Protein AF-A0A1H8TJB5-F1 (afdb_monomer)

Sequence (71 aa):
MNKKPGTSKDAADKLVKNIRRKTRQTYSAEEKIRIVLAGLRGEESISALCRREGISDSLYYTWSKEFLEAG

Organism: NCBI:txid569882

InterPro domains:
  IPR002514 Transposase IS3/IS911family [PF01527] (22-68)
  IPR010921 Trp repressor/replication initiator [SSF48295] (17-71)
  IPR036388 Winged helix-like DNA-binding domain superfamily [G3DSA:1.10.10.10] (7-71)

Mean predicted aligned error: 8.41 Å

Nearest PDB structures (foldseek):
  2cob-assembly1_A  TM=7.316E-01  e=9.900E-01  Homo sapiens

Foldseek 3Di:
DDDDPPPVVVVVVVVVVVVCVVPPDDDDPVRLVVLLVVCVVVPDHNVVSCVVSVHDSVVSVVSNVVVVVVD

Radius of gyration: 19.13 Å; Cα contacts (8 Å, |Δi|>4): 25; chains: 1; bounding box: 54×23×44 Å

pLDDT: mean 87.47, std 12.73, range [41.66, 96.81]

Solvent-accessible surface area (backbone atoms only — not comparable to full-atom values): 4344 Å² total; per-residue (Å²): 135,84,81,69,79,67,61,65,57,53,52,50,52,53,49,52,52,50,49,54,63,72,68,51,85,81,76,54,72,67,56,52,50,54,53,40,53,52,49,74,68,55,86,56,57,60,67,57,51,20,61,76,73,73,49,52,60,69,57,51,53,52,50,43,48,53,54,62,70,75,100

Structure (mmCIF, N/CA/C/O backbone):
data_AF-A0A1H8TJB5-F1
#
_entry.id   AF-A0A1H8TJB5-F1
#
loop_
_atom_site.group_PDB
_atom_site.id
_atom_site.type_symbol
_atom_site.label_atom_id
_atom_site.label_alt_id
_atom_site.label_comp_id
_atom_site.label_asym_id
_atom_site.label_entity_id
_atom_site.label_seq_id
_atom_site.pdbx_PDB_ins_code
_atom_site.Cartn_x
_atom_site.Cartn_y
_atom_site.Cartn_z
_atom_site.occupancy
_atom_site.B_iso_or_equiv
_atom_site.auth_seq_id
_atom_site.auth_comp_id
_atom_site.auth_asym_id
_atom_site.auth_atom_id
_atom_site.pdbx_PDB_model_num
ATOM 1 N N . MET A 1 1 ? -41.935 6.623 29.595 1.00 41.66 1 MET A N 1
ATOM 2 C CA . MET A 1 1 ? -40.479 6.844 29.414 1.00 41.66 1 MET A CA 1
ATOM 3 C C . MET A 1 1 ? -40.112 6.488 27.976 1.00 41.66 1 MET A C 1
ATOM 5 O O . MET A 1 1 ? -40.121 5.315 27.634 1.00 41.66 1 MET A O 1
ATOM 9 N N . ASN A 1 2 ? -39.888 7.482 27.112 1.00 53.03 2 ASN A N 1
ATOM 10 C CA . ASN A 1 2 ? -39.722 7.274 25.667 1.00 53.03 2 ASN A CA 1
ATOM 11 C C . ASN A 1 2 ? -38.231 7.071 25.325 1.00 53.03 2 ASN A C 1
ATOM 13 O O . ASN A 1 2 ? -37.463 8.035 25.336 1.00 53.03 2 ASN A O 1
ATOM 17 N N . LYS A 1 3 ? -37.789 5.831 25.064 1.00 54.31 3 LYS A N 1
ATOM 18 C CA . LYS A 1 3 ? -36.413 5.568 24.602 1.00 54.31 3 LYS A CA 1
ATOM 19 C C . LYS A 1 3 ? -36.279 6.051 23.155 1.00 54.31 3 LYS A C 1
ATOM 21 O O . LYS A 1 3 ? -36.849 5.463 22.243 1.00 54.31 3 LYS A O 1
ATOM 26 N N . LYS A 1 4 ? -35.540 7.147 22.958 1.00 54.50 4 LYS A N 1
ATOM 27 C CA . LYS A 1 4 ? -35.234 7.710 21.636 1.00 54.50 4 LYS A CA 1
ATOM 28 C C . LYS A 1 4 ? -34.455 6.674 20.801 1.00 54.50 4 LYS A C 1
ATOM 30 O O . LYS A 1 4 ? -33.417 6.211 21.268 1.00 54.50 4 LYS A O 1
ATOM 35 N N . PRO A 1 5 ? -34.875 6.362 19.564 1.00 56.56 5 PRO A N 1
ATOM 36 C CA . PRO A 1 5 ? -34.247 5.332 18.725 1.00 56.56 5 PRO A CA 1
ATOM 37 C C . PRO A 1 5 ? -32.845 5.703 18.189 1.00 56.56 5 PRO A C 1
ATOM 39 O O . PRO A 1 5 ? -32.201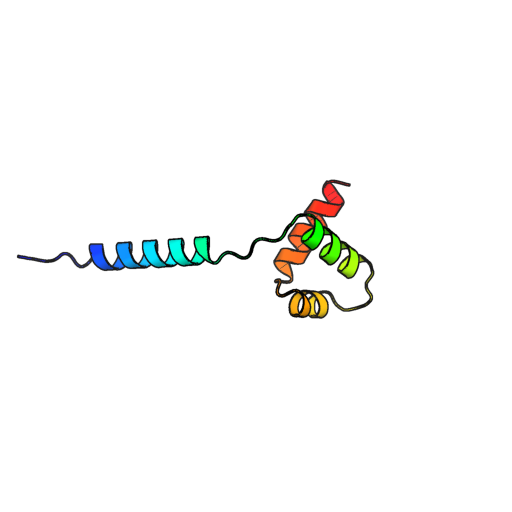 4.890 17.531 1.00 56.56 5 PRO A O 1
ATOM 42 N N . GLY A 1 6 ? -32.344 6.915 18.462 1.00 58.09 6 GLY A N 1
ATOM 43 C CA . GLY A 1 6 ? -31.070 7.417 17.927 1.00 58.09 6 GLY A CA 1
ATOM 44 C C . GLY A 1 6 ? -29.805 6.914 18.634 1.00 58.09 6 GLY A C 1
ATOM 45 O O . GLY A 1 6 ? -28.740 6.896 18.024 1.00 58.09 6 GLY A O 1
ATOM 46 N N . THR A 1 7 ? -29.888 6.470 19.892 1.00 62.16 7 THR A N 1
ATOM 47 C CA . THR A 1 7 ? -28.701 6.061 20.670 1.00 62.16 7 THR A CA 1
ATOM 48 C C . THR A 1 7 ? -28.163 4.686 20.272 1.00 62.16 7 THR A C 1
ATOM 50 O O . THR A 1 7 ? -26.954 4.470 20.297 1.00 62.16 7 THR A O 1
ATOM 53 N N . SER A 1 8 ? -29.031 3.761 19.852 1.00 72.62 8 SER A N 1
ATOM 54 C CA . SER A 1 8 ? -28.632 2.395 19.483 1.00 72.62 8 SER A CA 1
ATOM 55 C C . SER A 1 8 ? -27.890 2.325 18.145 1.00 72.62 8 SER A C 1
ATOM 57 O O . SER A 1 8 ? -26.950 1.545 18.009 1.00 72.62 8 SER A O 1
ATOM 59 N N . LYS A 1 9 ? -28.268 3.159 17.164 1.00 81.75 9 LYS A N 1
ATOM 60 C CA . LYS A 1 9 ? -27.621 3.181 15.841 1.00 81.75 9 LYS A CA 1
ATOM 61 C C . LYS A 1 9 ? -26.222 3.802 15.892 1.00 81.75 9 LYS A C 1
ATOM 63 O O . LYS A 1 9 ? -25.301 3.262 15.291 1.00 81.75 9 LYS A O 1
ATOM 68 N N . ASP A 1 10 ? -26.052 4.884 16.653 1.00 84.81 10 ASP A N 1
ATOM 69 C CA . ASP A 1 10 ? -24.749 5.539 16.840 1.00 84.81 10 ASP A CA 1
ATOM 70 C C . ASP A 1 10 ? -23.756 4.640 17.600 1.00 84.81 10 ASP A C 1
ATOM 72 O O . 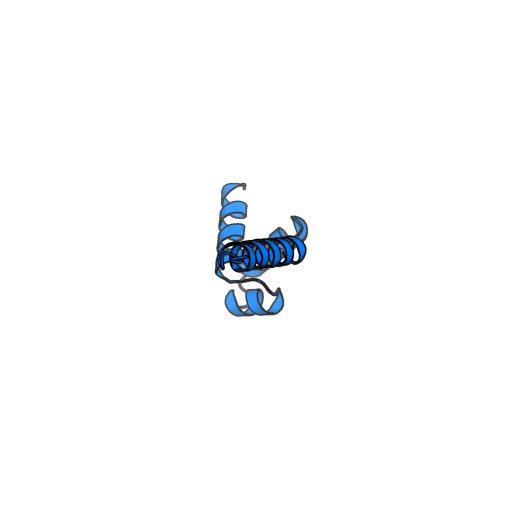ASP A 1 10 ? -22.590 4.524 17.219 1.00 84.81 10 ASP A O 1
ATOM 76 N N . ALA A 1 11 ? -24.234 3.926 18.627 1.00 86.38 11 ALA A N 1
ATOM 77 C CA . ALA A 1 11 ? -23.426 2.951 19.356 1.00 86.38 11 ALA A CA 1
ATOM 78 C C . ALA A 1 11 ? -22.955 1.795 18.454 1.00 86.38 11 ALA A C 1
ATOM 80 O O . ALA A 1 11 ? -21.788 1.404 18.515 1.00 86.38 11 ALA A O 1
ATOM 81 N N . ALA A 1 12 ? -23.836 1.286 17.585 1.00 88.12 12 ALA A N 1
ATOM 82 C CA . ALA A 1 12 ? -23.489 0.248 16.618 1.00 88.12 12 ALA A CA 1
ATOM 83 C C . ALA A 1 12 ? -22.462 0.741 15.580 1.00 88.12 12 ALA A C 1
ATOM 85 O O . ALA A 1 12 ? -21.481 0.047 15.319 1.00 88.12 12 ALA A O 1
ATOM 86 N N . ASP A 1 13 ? -22.628 1.952 15.038 1.00 90.44 13 ASP A N 1
ATOM 87 C CA . ASP A 1 13 ? -21.687 2.529 14.066 1.00 90.44 13 ASP A CA 1
ATOM 88 C C . ASP A 1 13 ? -20.289 2.740 14.676 1.00 90.44 13 ASP A C 1
ATOM 90 O O . ASP A 1 13 ? -19.272 2.360 14.086 1.00 90.44 13 ASP A O 1
ATOM 94 N N . LYS A 1 14 ? -20.229 3.254 15.913 1.00 91.00 14 LYS A N 1
ATOM 95 C CA . LYS A 1 14 ? -18.979 3.383 16.681 1.00 91.00 14 LYS A CA 1
ATOM 96 C C . LYS A 1 14 ? -18.310 2.034 16.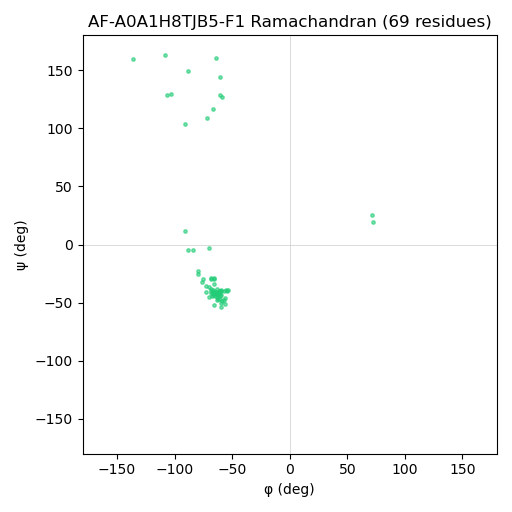919 1.00 91.00 14 LYS A C 1
ATOM 98 O O . LYS A 1 14 ? -17.090 1.926 16.774 1.00 91.00 14 LYS A O 1
ATOM 103 N N . LEU A 1 15 ? -19.084 1.003 17.257 1.00 90.44 15 LEU A N 1
ATOM 104 C CA . LEU A 1 15 ? -18.558 -0.346 17.451 1.00 90.44 15 LEU A CA 1
ATOM 105 C C . LEU A 1 15 ? -17.957 -0.899 16.151 1.00 90.44 15 LEU A C 1
ATOM 107 O O . LEU A 1 15 ? -16.815 -1.354 16.163 1.00 90.44 15 LEU A O 1
ATOM 111 N N . VAL A 1 16 ? -18.668 -0.789 15.025 1.00 90.69 16 VAL A N 1
ATOM 112 C CA . VAL A 1 16 ? -18.182 -1.245 13.710 1.00 90.69 16 VAL A CA 1
ATOM 113 C C . VAL A 1 16 ? -1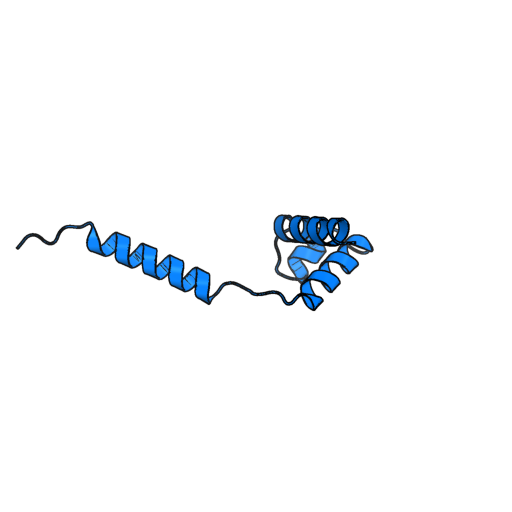6.906 -0.507 13.301 1.00 90.69 16 VAL A C 1
ATOM 115 O O . VAL A 1 16 ? -15.943 -1.143 12.867 1.00 90.69 16 VAL A O 1
ATOM 118 N N . LYS A 1 17 ? -16.845 0.819 13.480 1.00 90.50 17 LYS A N 1
ATOM 119 C CA . LYS A 1 17 ? -15.628 1.610 13.219 1.00 90.50 17 LYS A CA 1
ATOM 120 C C . LYS A 1 17 ? -14.450 1.152 14.077 1.00 90.50 17 LYS A C 1
ATOM 122 O O . LYS A 1 17 ? -13.343 1.006 13.560 1.00 90.50 17 LYS A O 1
ATOM 127 N N . ASN A 1 18 ? -14.683 0.886 15.361 1.00 90.00 18 ASN A N 1
ATOM 128 C CA . ASN A 1 18 ? -13.645 0.395 16.264 1.00 90.00 18 ASN A CA 1
ATOM 129 C C . ASN A 1 18 ? -13.159 -1.006 15.882 1.00 90.00 18 ASN A C 1
ATOM 131 O O . ASN A 1 18 ? -11.951 -1.238 15.895 1.00 90.00 18 ASN A O 1
ATOM 135 N N . ILE A 1 19 ? -14.06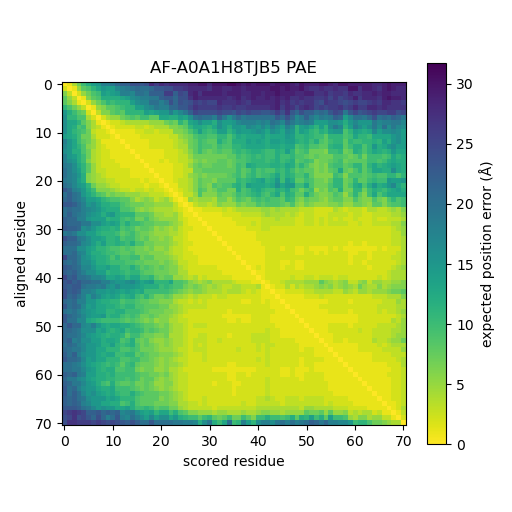5 -1.913 15.501 1.00 88.94 19 ILE A N 1
ATOM 136 C CA . ILE A 1 19 ? -13.707 -3.249 15.008 1.00 88.94 19 ILE A CA 1
ATOM 137 C C . ILE A 1 19 ? -12.832 -3.113 13.762 1.00 88.94 19 ILE A C 1
ATOM 139 O O . ILE A 1 19 ? -11.705 -3.593 13.774 1.00 88.94 19 ILE A O 1
ATOM 143 N N . ARG A 1 20 ? -13.282 -2.363 12.747 1.00 87.25 20 ARG A N 1
ATOM 144 C CA . ARG A 1 20 ? -12.522 -2.130 11.505 1.00 87.25 20 ARG A CA 1
ATOM 145 C C . ARG A 1 20 ? -11.135 -1.546 11.753 1.00 87.25 20 ARG A C 1
ATOM 147 O O . ARG A 1 20 ? -10.184 -1.915 11.076 1.00 87.25 20 ARG A O 1
ATOM 154 N N . ARG A 1 21 ? -11.011 -0.626 12.714 1.00 87.44 21 ARG A N 1
ATOM 155 C CA . ARG A 1 21 ? -9.723 -0.030 13.085 1.00 87.44 21 ARG A CA 1
ATOM 156 C C . ARG A 1 21 ? -8.803 -1.046 13.761 1.00 87.44 21 ARG A C 1
ATOM 158 O O . ARG A 1 21 ? -7.615 -1.048 13.463 1.00 87.44 21 ARG A O 1
ATOM 165 N N . LYS A 1 22 ? -9.340 -1.880 14.658 1.00 84.56 22 LYS A N 1
ATOM 166 C CA . LYS A 1 22 ? -8.578 -2.919 15.369 1.00 84.56 22 LYS A CA 1
ATOM 167 C C . LYS A 1 22 ? -8.159 -4.070 14.458 1.00 84.56 22 LYS A C 1
ATOM 169 O O . LYS A 1 22 ? -7.063 -4.581 14.622 1.00 84.56 22 LYS A O 1
ATOM 174 N N . THR A 1 23 ? -9.003 -4.456 13.505 1.00 81.31 23 THR A N 1
ATOM 175 C CA . THR A 1 23 ? -8.724 -5.531 12.539 1.00 81.31 23 THR A CA 1
ATOM 176 C C . THR A 1 23 ? -8.061 -5.017 11.262 1.00 81.31 23 THR A C 1
ATOM 178 O O . THR A 1 23 ? -8.009 -5.737 10.267 1.00 81.31 23 THR A O 1
ATOM 181 N N . ARG A 1 24 ? -7.603 -3.758 11.236 1.00 81.62 24 ARG A N 1
ATOM 182 C CA . ARG A 1 24 ? -6.919 -3.195 10.073 1.00 81.62 24 ARG A CA 1
ATOM 183 C C . ARG A 1 24 ? -5.587 -3.912 9.898 1.00 81.62 24 ARG A C 1
ATOM 185 O O . ARG A 1 24 ? -4.709 -3.768 10.744 1.00 81.62 24 ARG A O 1
ATOM 192 N N . GLN A 1 25 ? -5.434 -4.610 8.779 1.00 80.31 25 GLN A N 1
ATOM 193 C CA . GLN A 1 25 ? -4.161 -5.210 8.407 1.00 80.31 25 GLN A CA 1
ATOM 194 C C . GLN A 1 25 ? -3.092 -4.118 8.296 1.00 80.31 25 GLN A C 1
ATOM 196 O O . GLN A 1 25 ? -3.287 -3.099 7.625 1.00 80.31 25 GLN A O 1
ATOM 201 N N . THR A 1 26 ? -1.976 -4.309 8.991 1.00 85.44 26 THR A N 1
ATOM 202 C CA . THR A 1 26 ? -0.810 -3.429 8.921 1.00 85.44 26 THR A CA 1
ATOM 203 C C . THR A 1 26 ? 0.289 -4.133 8.149 1.00 85.44 26 THR A C 1
ATOM 205 O O . THR A 1 26 ? 0.639 -5.255 8.493 1.00 85.44 26 THR A O 1
ATOM 208 N N . TYR A 1 27 ? 0.836 -3.456 7.145 1.00 89.81 27 TYR A N 1
ATOM 209 C CA . TYR A 1 27 ? 1.981 -3.930 6.374 1.00 89.81 27 TYR A CA 1
ATOM 210 C C . TYR A 1 27 ? 3.224 -3.174 6.828 1.00 89.81 27 TYR A C 1
ATOM 212 O O . TYR A 1 27 ? 3.200 -1.937 6.889 1.00 89.81 27 TYR A O 1
ATOM 220 N N . SER A 1 28 ? 4.289 -3.905 7.145 1.00 91.62 28 SER A N 1
ATOM 221 C CA . SER A 1 28 ? 5.604 -3.314 7.395 1.00 91.62 28 SER A CA 1
ATOM 222 C C . SER A 1 28 ? 6.152 -2.642 6.130 1.00 91.62 28 SER A C 1
ATOM 224 O O . SER A 1 28 ? 5.719 -2.930 5.012 1.00 91.62 28 SER A O 1
ATOM 226 N N . ALA A 1 29 ? 7.115 -1.732 6.290 1.00 90.69 29 ALA A N 1
ATOM 227 C CA . ALA A 1 29 ? 7.786 -1.117 5.144 1.00 90.69 29 ALA A CA 1
ATOM 228 C C . ALA A 1 29 ? 8.480 -2.174 4.263 1.00 90.69 29 ALA A C 1
ATOM 230 O O . ALA A 1 29 ? 8.382 -2.109 3.042 1.00 90.69 29 ALA A O 1
ATOM 231 N N . GLU A 1 30 ? 9.098 -3.189 4.873 1.00 91.44 30 GLU A N 1
ATOM 232 C CA . GLU A 1 30 ? 9.755 -4.293 4.164 1.00 91.44 30 GLU A CA 1
ATOM 233 C C . GLU A 1 30 ? 8.780 -5.128 3.326 1.00 91.44 30 GLU A C 1
ATOM 235 O O . GLU A 1 30 ? 9.085 -5.463 2.182 1.00 91.44 30 GLU A O 1
ATOM 240 N N . GLU A 1 31 ? 7.595 -5.447 3.858 1.00 93.75 31 GLU A N 1
ATOM 241 C CA . GLU A 1 31 ? 6.555 -6.152 3.098 1.00 93.75 31 GLU A CA 1
ATOM 242 C C . GLU A 1 31 ? 6.081 -5.327 1.905 1.00 93.75 31 GLU A C 1
ATOM 244 O O . GLU A 1 31 ? 6.029 -5.843 0.790 1.00 93.75 31 GLU A O 1
ATOM 249 N N . LYS A 1 32 ? 5.794 -4.036 2.117 1.00 94.19 32 LYS A N 1
ATOM 250 C CA . LYS A 1 32 ? 5.379 -3.135 1.034 1.00 94.19 32 LYS A CA 1
ATOM 251 C C . LYS A 1 32 ? 6.422 -3.089 -0.079 1.00 94.19 32 LYS A C 1
ATOM 253 O O . LYS A 1 32 ? 6.071 -3.251 -1.245 1.00 94.19 32 LYS A O 1
ATOM 258 N N . ILE A 1 33 ? 7.697 -2.920 0.280 1.00 93.88 33 ILE A N 1
ATOM 259 C CA . ILE A 1 33 ? 8.803 -2.865 -0.681 1.00 93.88 33 ILE A CA 1
ATOM 260 C C . ILE A 1 33 ? 8.934 -4.198 -1.428 1.00 93.88 33 ILE A C 1
ATOM 262 O O . ILE A 1 33 ? 9.026 -4.188 -2.654 1.00 93.88 33 ILE A O 1
ATOM 266 N N . ARG A 1 34 ? 8.874 -5.349 -0.738 1.00 95.75 34 ARG A N 1
ATOM 267 C CA . ARG A 1 34 ? 8.911 -6.670 -1.397 1.00 95.75 34 ARG A CA 1
ATOM 268 C C . ARG A 1 34 ? 7.813 -6.824 -2.445 1.00 95.75 34 ARG A C 1
ATOM 270 O O . ARG A 1 34 ? 8.098 -7.277 -3.551 1.00 95.75 34 ARG A O 1
ATOM 277 N N . ILE A 1 35 ? 6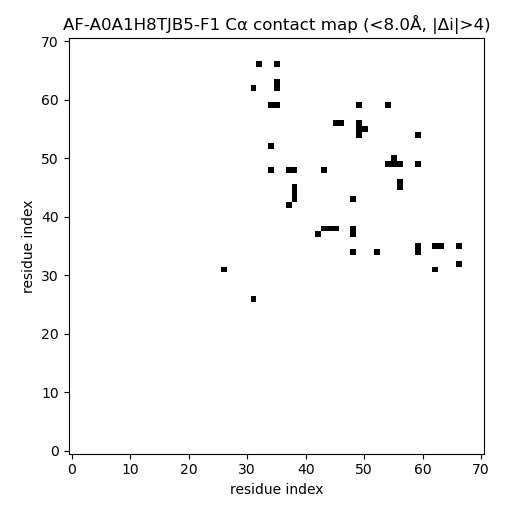.582 -6.444 -2.107 1.00 95.69 35 ILE A N 1
ATOM 278 C CA . ILE A 1 35 ? 5.432 -6.580 -3.006 1.00 95.69 35 ILE A CA 1
ATOM 279 C C . ILE A 1 35 ? 5.573 -5.645 -4.215 1.00 95.69 35 ILE A C 1
ATOM 281 O O . ILE A 1 35 ? 5.373 -6.081 -5.348 1.00 95.69 35 ILE A O 1
ATOM 285 N N . VAL A 1 36 ? 5.968 -4.384 -4.006 1.00 95.50 36 VAL A N 1
ATOM 286 C CA . VAL A 1 36 ? 6.197 -3.433 -5.109 1.00 95.50 36 VAL A CA 1
ATOM 287 C C . VAL A 1 36 ? 7.292 -3.941 -6.049 1.00 95.50 36 VAL A C 1
ATOM 289 O O . VAL A 1 36 ? 7.086 -3.982 -7.259 1.00 95.50 36 VAL A O 1
ATOM 292 N N . LEU A 1 37 ? 8.425 -4.408 -5.515 1.00 95.56 37 LEU A N 1
ATOM 293 C CA . LEU A 1 37 ? 9.518 -4.945 -6.331 1.00 95.56 37 LEU A CA 1
ATOM 294 C C . LEU A 1 37 ? 9.108 -6.196 -7.121 1.00 95.56 37 LEU A C 1
ATOM 296 O O . LEU A 1 37 ? 9.520 -6.349 -8.270 1.00 95.56 37 LEU A O 1
ATOM 300 N N . ALA A 1 38 ? 8.293 -7.079 -6.536 1.00 95.88 38 ALA A N 1
ATOM 301 C CA . ALA A 1 38 ? 7.758 -8.243 -7.240 1.00 95.88 38 ALA A CA 1
ATOM 302 C C . ALA A 1 38 ? 6.855 -7.833 -8.416 1.00 95.88 38 ALA A C 1
ATOM 304 O O . 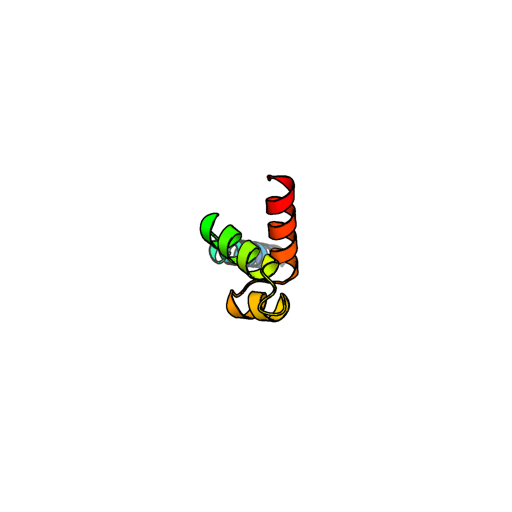ALA A 1 38 ? 6.976 -8.390 -9.505 1.00 95.88 38 ALA A O 1
ATOM 305 N N . GLY A 1 39 ? 6.004 -6.821 -8.228 1.00 95.44 39 GLY A N 1
ATOM 306 C CA . GLY A 1 39 ? 5.148 -6.305 -9.295 1.00 95.44 39 GLY A CA 1
ATOM 307 C C . GLY A 1 39 ? 5.926 -5.598 -10.409 1.00 95.44 39 GLY A C 1
ATOM 308 O O . GLY A 1 39 ? 5.629 -5.804 -11.583 1.00 95.44 39 GLY A O 1
ATOM 309 N N . LEU A 1 40 ? 6.974 -4.838 -10.066 1.00 93.50 40 LEU A N 1
ATOM 310 C CA . LEU A 1 40 ? 7.867 -4.204 -11.048 1.00 93.50 40 LEU A CA 1
ATOM 311 C C . LEU A 1 40 ? 8.678 -5.219 -11.863 1.00 93.50 40 LEU A C 1
ATOM 313 O O . LEU A 1 40 ? 9.019 -4.950 -13.012 1.00 93.50 40 LEU A O 1
ATOM 317 N N . ARG A 1 41 ? 8.974 -6.389 -11.285 1.00 95.19 41 ARG A N 1
ATOM 318 C CA . ARG A 1 41 ? 9.668 -7.479 -11.980 1.00 95.19 41 ARG A CA 1
ATOM 319 C C . ARG A 1 41 ? 8.836 -8.073 -13.123 1.00 95.19 41 ARG A C 1
ATOM 321 O O . ARG A 1 41 ? 9.410 -8.551 -14.095 1.00 95.19 41 ARG A O 1
ATOM 328 N N . GLY A 1 42 ? 7.506 -8.039 -13.011 1.00 93.25 42 GLY A N 1
ATOM 329 C CA . GLY A 1 42 ? 6.592 -8.449 -14.081 1.00 93.25 42 GLY A CA 1
ATOM 330 C C . GLY A 1 42 ? 6.518 -9.958 -14.348 1.00 93.25 42 GLY A C 1
ATOM 331 O O . GLY A 1 42 ? 6.082 -10.350 -15.425 1.00 93.25 42 GLY A O 1
ATOM 332 N N . GLU A 1 43 ? 6.931 -10.807 -13.399 1.00 92.19 43 GLU A N 1
ATOM 333 C CA . GLU A 1 43 ? 6.863 -12.278 -13.537 1.00 92.19 43 GLU A CA 1
ATOM 334 C C . GLU A 1 43 ? 5.423 -12.816 -13.537 1.00 92.19 43 GLU A C 1
ATOM 336 O O . GLU A 1 43 ? 5.130 -13.838 -14.154 1.00 92.19 43 GLU A O 1
ATOM 341 N N . GLU A 1 44 ? 4.509 -12.115 -12.868 1.00 93.94 44 GLU A N 1
ATOM 342 C CA . GLU A 1 44 ? 3.082 -12.417 -12.839 1.00 93.94 44 GLU A CA 1
ATOM 343 C C . GLU A 1 44 ? 2.261 -11.132 -12.995 1.00 93.94 44 GLU A C 1
ATOM 345 O O . GLU A 1 44 ? 2.739 -10.024 -12.744 1.00 93.94 44 GLU A O 1
ATOM 350 N N . SER A 1 45 ? 0.998 -11.263 -13.408 1.00 95.81 45 SER A N 1
ATOM 351 C CA . SER A 1 45 ? 0.096 -10.108 -13.467 1.00 95.81 45 SER A CA 1
ATOM 352 C C . SER A 1 45 ? -0.093 -9.489 -12.078 1.00 95.81 45 SER A C 1
ATOM 354 O O . SER A 1 45 ? -0.229 -10.221 -11.096 1.00 95.81 45 SER A O 1
ATOM 356 N N . ILE A 1 46 ? -0.217 -8.160 -12.001 1.00 96.12 46 ILE A N 1
ATOM 357 C CA . ILE A 1 46 ? -0.436 -7.444 -10.732 1.00 96.12 46 ILE A CA 1
ATOM 358 C C . ILE A 1 46 ? -1.636 -8.000 -9.956 1.00 96.12 46 ILE A C 1
ATOM 360 O O . ILE A 1 46 ? -1.553 -8.164 -8.743 1.00 96.12 46 ILE A O 1
ATOM 364 N N . SER A 1 47 ? -2.724 -8.371 -10.635 1.00 95.75 47 SER A N 1
ATOM 365 C CA . SER A 1 47 ? -3.898 -8.949 -9.972 1.00 95.75 47 SER A CA 1
ATOM 366 C C . SER A 1 47 ? -3.643 -10.346 -9.384 1.00 95.75 47 SER A C 1
ATOM 368 O O . SER A 1 47 ? -4.265 -10.707 -8.387 1.00 95.75 47 SER A O 1
ATOM 370 N N . ALA A 1 48 ? -2.745 -11.148 -9.970 1.00 96.81 48 ALA A N 1
ATOM 371 C CA . ALA A 1 48 ? -2.342 -12.437 -9.395 1.00 96.81 48 ALA A CA 1
ATOM 372 C C . ALA A 1 48 ? -1.500 -12.226 -8.128 1.00 96.81 48 ALA A C 1
ATOM 374 O O . ALA A 1 48 ? -1.822 -12.795 -7.081 1.00 96.81 48 ALA A O 1
ATOM 375 N N . LEU A 1 49 ? -0.541 -11.298 -8.197 1.00 96.75 49 LEU A N 1
ATOM 376 C CA . LEU A 1 49 ? 0.289 -10.905 -7.063 1.00 96.75 49 LEU A CA 1
ATOM 377 C C . LEU A 1 49 ? -0.572 -10.369 -5.914 1.00 96.75 49 LEU A C 1
ATOM 379 O O . LEU A 1 49 ? -0.456 -10.825 -4.781 1.00 96.75 49 LEU A O 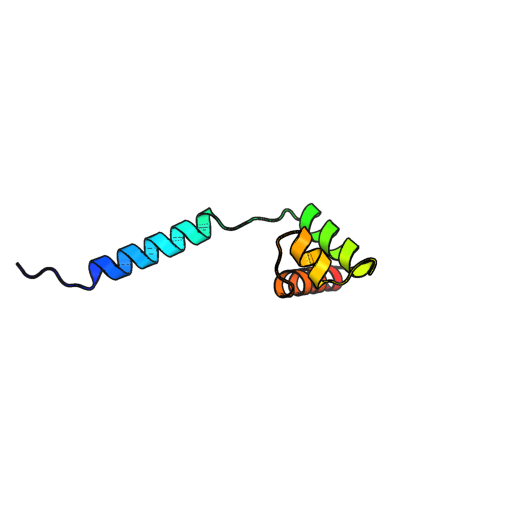1
ATOM 383 N N . CYS A 1 50 ? -1.499 -9.454 -6.206 1.00 95.75 50 CYS A N 1
ATOM 384 C CA . CYS A 1 50 ? -2.376 -8.861 -5.198 1.00 95.75 50 CYS A CA 1
ATOM 385 C C . CYS A 1 50 ? -3.243 -9.915 -4.492 1.00 95.75 50 CYS A C 1
ATOM 387 O O . CYS A 1 50 ? -3.379 -9.879 -3.269 1.00 95.75 50 CYS A O 1
ATOM 389 N N . ARG A 1 51 ? -3.761 -10.909 -5.229 1.00 96.06 51 ARG A N 1
ATOM 390 C CA . ARG A 1 51 ? -4.512 -12.034 -4.643 1.00 96.06 51 ARG A CA 1
ATOM 391 C C . ARG A 1 51 ? -3.652 -12.903 -3.730 1.00 96.06 51 ARG A C 1
ATOM 393 O O . ARG A 1 51 ? -4.143 -13.310 -2.681 1.00 96.06 51 ARG A O 1
ATOM 400 N N . ARG A 1 52 ? -2.400 -13.185 -4.111 1.00 94.88 52 ARG A N 1
ATOM 401 C CA . ARG A 1 52 ? -1.467 -13.990 -3.303 1.00 94.88 52 ARG A CA 1
ATOM 402 C C . ARG A 1 52 ? -1.085 -13.285 -2.006 1.00 94.88 52 ARG A C 1
ATOM 404 O O . ARG A 1 52 ? -1.071 -13.910 -0.952 1.00 94.88 52 ARG A O 1
ATOM 411 N N . GLU A 1 53 ? -0.805 -11.989 -2.092 1.00 93.25 53 GLU A N 1
ATOM 412 C CA . GLU A 1 53 ? -0.361 -11.169 -0.959 1.00 93.25 53 GLU A CA 1
ATOM 413 C C . GLU A 1 53 ? -1.536 -10.649 -0.104 1.00 93.25 53 GLU A C 1
ATOM 415 O O . GLU A 1 53 ? -1.326 -10.026 0.935 1.00 93.25 53 GLU A O 1
ATOM 420 N N . GLY A 1 54 ? -2.786 -10.894 -0.519 1.00 93.25 54 GLY A N 1
ATOM 421 C CA . GLY A 1 54 ? -3.984 -10.475 0.215 1.00 93.25 54 GLY A CA 1
ATOM 422 C C . GLY A 1 54 ? -4.241 -8.964 0.186 1.00 93.25 54 GLY A C 1
ATOM 423 O O . GLY A 1 54 ? -4.890 -8.428 1.088 1.00 93.25 54 GLY A O 1
ATOM 424 N N . ILE A 1 55 ? -3.745 -8.270 -0.840 1.00 94.62 55 ILE A N 1
ATOM 425 C CA . ILE A 1 55 ? -3.929 -6.828 -1.037 1.00 94.62 55 ILE A CA 1
ATOM 426 C C . ILE A 1 55 ? -4.886 -6.541 -2.193 1.00 94.62 55 ILE A C 1
ATOM 428 O O . ILE A 1 55 ? -5.170 -7.395 -3.029 1.00 94.62 55 ILE A O 1
ATOM 432 N N . SER A 1 56 ? -5.391 -5.311 -2.251 1.00 94.50 56 SER A N 1
ATOM 433 C CA . SER A 1 56 ? -6.117 -4.830 -3.423 1.00 94.50 56 SER A CA 1
ATOM 434 C C . SER A 1 56 ? -5.167 -4.214 -4.447 1.00 94.50 56 SER A C 1
ATOM 436 O O . SER A 1 56 ? -4.182 -3.569 -4.084 1.00 94.50 56 SER A O 1
ATOM 438 N N . ASP A 1 57 ? -5.525 -4.318 -5.725 1.00 96.06 57 ASP A N 1
ATOM 439 C CA . ASP A 1 57 ? -4.786 -3.708 -6.835 1.00 96.06 57 ASP A CA 1
ATOM 440 C C . ASP A 1 57 ? -4.605 -2.192 -6.620 1.00 96.06 57 ASP A C 1
ATOM 442 O O . ASP A 1 57 ? -3.523 -1.648 -6.827 1.00 96.06 57 ASP A O 1
ATOM 446 N N . SER A 1 58 ? -5.630 -1.496 -6.110 1.00 96.00 58 SER A N 1
ATOM 447 C CA . SER A 1 58 ? -5.529 -0.067 -5.777 1.00 96.00 58 SER A CA 1
ATOM 448 C C . SER A 1 58 ? -4.451 0.221 -4.728 1.00 96.00 58 SER A C 1
ATOM 450 O O . SER A 1 58 ? -3.734 1.209 -4.856 1.00 96.00 58 SER A O 1
ATOM 452 N N . LEU A 1 59 ? -4.320 -0.638 -3.710 1.00 94.81 59 LEU A N 1
ATOM 453 C CA . LEU A 1 59 ? -3.310 -0.485 -2.663 1.00 94.81 59 LEU A CA 1
ATOM 454 C C . LEU A 1 59 ? -1.899 -0.703 -3.219 1.00 94.81 59 LEU A C 1
ATOM 456 O O . LEU A 1 59 ? -0.998 0.065 -2.886 1.00 94.81 59 LEU A O 1
ATOM 460 N N . TYR A 1 60 ? -1.731 -1.690 -4.107 1.00 96.38 60 TYR A N 1
ATOM 461 C CA . TYR A 1 60 ? -0.481 -1.897 -4.837 1.00 96.38 60 TYR A CA 1
ATOM 462 C C . TYR A 1 60 ? -0.069 -0.637 -5.602 1.00 96.38 60 TYR A C 1
ATOM 464 O O . TYR A 1 60 ? 1.055 -0.169 -5.443 1.00 96.38 60 TYR A O 1
ATOM 472 N N . TYR A 1 61 ? -0.972 -0.048 -6.391 1.00 96.31 61 TYR A N 1
ATOM 473 C CA . TYR A 1 61 ? -0.635 1.139 -7.180 1.00 96.31 61 TYR A CA 1
ATOM 474 C C . TYR A 1 61 ? -0.328 2.361 -6.310 1.00 96.31 61 TYR A C 1
ATOM 476 O O . TYR A 1 61 ? 0.557 3.139 -6.663 1.00 96.31 61 TYR A O 1
ATOM 484 N N . THR A 1 62 ? -0.993 2.520 -5.159 1.00 95.31 62 THR A N 1
ATOM 485 C CA . THR A 1 62 ? -0.623 3.555 -4.181 1.00 95.31 62 THR A CA 1
ATOM 486 C C . THR A 1 62 ? 0.809 3.363 -3.691 1.00 95.31 62 THR A C 1
ATOM 488 O O . THR A 1 62 ? 1.595 4.302 -3.762 1.00 95.31 62 THR A O 1
ATOM 491 N N . TRP A 1 63 ? 1.181 2.156 -3.257 1.00 95.19 63 TRP A N 1
ATOM 492 C CA . TRP A 1 63 ? 2.545 1.894 -2.786 1.00 95.19 63 TRP A CA 1
ATOM 493 C C . TRP A 1 63 ? 3.581 1.986 -3.898 1.00 95.19 63 TRP A C 1
ATOM 495 O O . TRP A 1 63 ? 4.661 2.515 -3.672 1.00 95.19 63 TRP A O 1
ATOM 505 N N . SER A 1 64 ? 3.261 1.506 -5.100 1.00 95.12 64 SER A N 1
ATOM 506 C CA . SER A 1 64 ? 4.146 1.613 -6.260 1.00 95.12 64 SER A CA 1
ATOM 507 C C . SER A 1 64 ? 4.415 3.072 -6.606 1.00 95.12 64 SER A C 1
ATOM 509 O O . SER A 1 64 ? 5.547 3.409 -6.932 1.00 95.12 64 SER A O 1
ATOM 511 N N . LYS A 1 65 ? 3.399 3.938 -6.520 1.00 95.25 65 LYS A N 1
ATOM 512 C CA . LYS A 1 65 ? 3.565 5.374 -6.728 1.00 95.25 65 LYS A CA 1
ATOM 513 C C . LYS A 1 65 ? 4.442 5.995 -5.639 1.00 95.25 65 LYS A C 1
ATOM 515 O O . LYS A 1 65 ? 5.436 6.624 -5.971 1.00 95.25 65 LYS A O 1
ATOM 520 N N . GLU A 1 66 ? 4.114 5.768 -4.365 1.00 92.56 66 GLU A N 1
ATOM 521 C CA . GLU A 1 66 ? 4.891 6.286 -3.227 1.00 92.56 66 GLU A CA 1
ATOM 522 C C . GLU A 1 66 ? 6.360 5.835 -3.280 1.00 92.56 66 GLU A C 1
ATOM 524 O O . GLU A 1 66 ? 7.258 6.622 -3.006 1.00 92.56 66 GLU A O 1
ATOM 529 N N . PHE A 1 67 ? 6.610 4.580 -3.663 1.00 92.12 67 PHE A N 1
ATOM 530 C CA . PHE A 1 67 ? 7.954 4.017 -3.784 1.00 92.12 67 PHE A CA 1
ATOM 531 C C . PHE A 1 67 ? 8.766 4.665 -4.912 1.00 92.12 67 PHE A C 1
ATOM 533 O O . PHE A 1 67 ? 9.944 4.942 -4.721 1.00 92.12 67 PHE A O 1
ATOM 540 N N . LEU A 1 68 ? 8.147 4.918 -6.070 1.00 89.69 68 LEU A N 1
ATOM 541 C CA . LEU A 1 68 ? 8.815 5.549 -7.215 1.00 89.69 68 LEU A CA 1
ATOM 542 C C . LEU A 1 68 ? 9.021 7.060 -7.027 1.00 89.69 68 LEU A C 1
ATOM 544 O O . LEU A 1 68 ? 9.972 7.602 -7.572 1.00 89.69 68 LEU A O 1
ATOM 548 N N . GLU A 1 69 ? 8.145 7.737 -6.278 1.00 91.31 69 GLU A N 1
ATOM 549 C CA . GLU A 1 69 ? 8.271 9.171 -5.965 1.00 91.31 69 GLU A CA 1
ATOM 550 C C . GLU A 1 69 ? 9.263 9.454 -4.825 1.00 91.31 69 GLU A C 1
ATOM 552 O O . GLU A 1 69 ? 9.799 10.556 -4.743 1.00 91.31 69 GLU A O 1
ATOM 557 N N . ALA A 1 70 ? 9.489 8.483 -3.935 1.00 81.56 70 ALA A N 1
ATOM 558 C CA . ALA A 1 70 ? 10.473 8.576 -2.855 1.00 81.56 70 ALA A CA 1
ATOM 559 C C . ALA A 1 70 ? 11.887 8.112 -3.261 1.00 81.56 70 ALA A C 1
ATOM 561 O O . ALA A 1 70 ? 12.797 8.183 -2.429 1.00 81.56 70 ALA A O 1
ATOM 562 N N . GLY A 1 71 ? 12.044 7.595 -4.486 1.00 57.62 71 GLY A N 1
ATOM 563 C CA . GLY A 1 71 ? 13.316 7.168 -5.077 1.00 57.62 71 GLY A CA 1
ATOM 564 C C . GLY A 1 71 ? 14.107 8.298 -5.719 1.00 57.62 71 GLY A C 1
ATOM 565 O O . GLY A 1 71 ? 13.496 9.310 -6.125 1.00 57.62 71 GLY A O 1
#

Secondary structure (DSSP, 8-state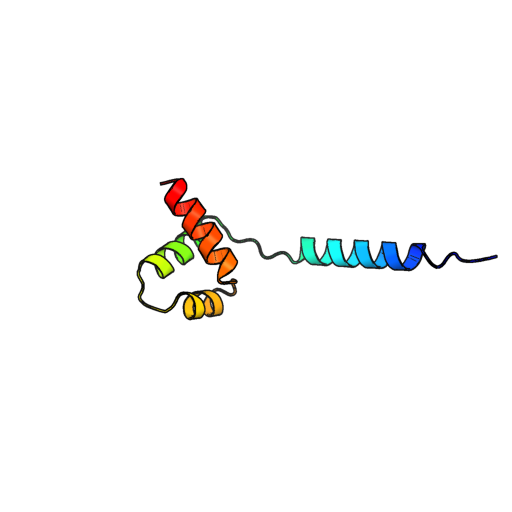):
----THHHHHHHHHHHHHHHHHT-----HHHHHHHHHHHHHTSS-HHHHHHHHT--HHHHHHHHHHHHH--